Protein AF-A0A7J3BBN6-F1 (afdb_monomer_lite)

Radius of gyration: 15.62 Å; chains: 1; bounding box: 39×28×51 Å

Foldseek 3Di:
DPLLAFQFADDPVCVVVCVVCPLLVRLCRRPVVDSVLSVVLVLVLVVQAVCVVVVNFAFLVCLVVVCVVVVHDPVSNVVSVSSCCNLQQWDDDPRTIHGGCPNVVVVVVVVVVVVVVVVD

Structure (mmCIF, N/CA/C/O backbone):
data_AF-A0A7J3BBN6-F1
#
_entry.id   AF-A0A7J3BBN6-F1
#
loop_
_atom_site.group_PDB
_atom_site.id
_atom_site.type_symbol
_atom_site.label_atom_id
_atom_site.label_alt_id
_atom_site.label_comp_id
_atom_site.label_asym_id
_atom_site.label_entity_id
_atom_site.label_seq_id
_atom_site.pdbx_PDB_ins_code
_atom_site.Cartn_x
_atom_site.Cartn_y
_atom_site.Cartn_z
_atom_site.occupancy
_atom_site.B_iso_or_equiv
_atom_site.auth_seq_id
_atom_site.auth_comp_id
_atom_site.auth_asym_id
_atom_site.auth_atom_id
_atom_site.pdbx_PDB_model_num
ATOM 1 N N . MET A 1 1 ? -14.552 8.570 -9.371 1.00 45.03 1 MET A N 1
ATOM 2 C CA . MET A 1 1 ? -13.514 7.971 -8.502 1.00 45.03 1 MET A CA 1
ATOM 3 C C . MET A 1 1 ? -12.349 8.938 -8.418 1.00 45.03 1 MET A C 1
ATOM 5 O O . MET A 1 1 ? -11.822 9.311 -9.459 1.00 45.03 1 MET A O 1
ATOM 9 N N . THR A 1 2 ? -11.976 9.399 -7.225 1.00 49.16 2 THR A N 1
ATOM 10 C CA . THR A 1 2 ? -10.765 10.213 -7.047 1.00 49.16 2 THR A CA 1
ATOM 11 C C . THR A 1 2 ? -9.573 9.402 -7.556 1.00 49.16 2 THR A C 1
ATOM 13 O O . THR A 1 2 ? -9.382 8.273 -7.108 1.00 49.16 2 THR A O 1
ATOM 16 N N . LYS A 1 3 ? -8.813 9.926 -8.527 1.00 51.50 3 LYS A N 1
ATOM 17 C CA . LYS A 1 3 ? -7.609 9.264 -9.052 1.00 51.50 3 LYS A CA 1
ATOM 18 C C . LYS A 1 3 ? -6.549 9.214 -7.952 1.00 51.50 3 LYS A C 1
ATOM 20 O O . LYS A 1 3 ? -5.759 10.143 -7.787 1.00 51.50 3 LYS A O 1
ATOM 25 N N . THR A 1 4 ? -6.559 8.148 -7.167 1.00 75.12 4 THR A N 1
ATOM 26 C CA . THR A 1 4 ? -5.541 7.893 -6.151 1.00 75.12 4 THR A CA 1
ATOM 27 C C . THR A 1 4 ? -4.327 7.308 -6.856 1.00 75.12 4 THR A C 1
ATOM 29 O O . THR A 1 4 ? -4.325 6.137 -7.203 1.00 75.12 4 THR A O 1
ATOM 32 N N . HIS A 1 5 ? -3.322 8.136 -7.120 1.00 84.38 5 HIS A N 1
ATOM 33 C CA . HIS A 1 5 ? -2.024 7.695 -7.623 1.00 84.38 5 HIS A CA 1
ATOM 34 C C . HIS A 1 5 ? -1.001 7.772 -6.490 1.00 84.38 5 HIS A C 1
ATOM 36 O O . HIS A 1 5 ? -1.157 8.556 -5.549 1.00 84.38 5 HIS A O 1
ATOM 42 N N . THR A 1 6 ? 0.042 6.953 -6.563 1.00 92.44 6 THR A N 1
ATOM 43 C CA . THR A 1 6 ? 1.146 6.975 -5.602 1.00 92.44 6 THR A CA 1
ATOM 44 C C . THR A 1 6 ? 2.472 7.009 -6.338 1.00 92.44 6 THR A C 1
ATOM 46 O O . THR A 1 6 ? 2.695 6.248 -7.271 1.00 92.44 6 THR A O 1
ATOM 49 N N . LEU A 1 7 ? 3.350 7.917 -5.912 1.00 94.00 7 LEU A N 1
ATOM 50 C CA . LEU A 1 7 ? 4.717 7.979 -6.409 1.00 94.00 7 LEU A CA 1
ATOM 51 C C . LEU A 1 7 ? 5.539 6.858 -5.776 1.00 94.00 7 LEU A C 1
ATOM 53 O O . LEU A 1 7 ? 5.538 6.705 -4.553 1.00 94.00 7 LEU A O 1
ATOM 57 N N . ILE A 1 8 ? 6.275 6.135 -6.612 1.00 94.81 8 ILE A N 1
ATOM 58 C CA . ILE A 1 8 ? 7.279 5.159 -6.203 1.00 94.81 8 ILE A CA 1
ATOM 59 C C . ILE A 1 8 ? 8.649 5.625 -6.691 1.00 94.81 8 ILE A C 1
ATOM 61 O O . ILE A 1 8 ? 8.807 6.024 -7.844 1.00 94.81 8 ILE A O 1
ATOM 65 N N . LEU A 1 9 ? 9.651 5.594 -5.813 1.00 95.38 9 LEU A N 1
ATOM 66 C CA . LEU A 1 9 ? 11.030 5.799 -6.240 1.00 95.38 9 LEU A CA 1
ATOM 67 C C . LEU A 1 9 ? 11.573 4.519 -6.878 1.00 95.38 9 LEU A C 1
ATOM 69 O O . LEU A 1 9 ? 11.620 3.476 -6.233 1.00 95.38 9 LEU A O 1
ATOM 73 N N . VAL A 1 10 ? 12.064 4.614 -8.110 1.00 93.94 10 VAL A N 1
ATOM 74 C CA . VAL A 1 10 ? 12.789 3.522 -8.771 1.00 93.94 10 VAL A CA 1
ATOM 75 C C . VAL A 1 10 ? 14.287 3.714 -8.525 1.00 93.94 10 VAL A C 1
ATOM 77 O O . VAL A 1 10 ? 14.849 4.761 -8.841 1.00 93.94 10 VAL A O 1
ATOM 80 N N . ARG A 1 11 ? 14.943 2.722 -7.909 1.00 93.31 11 ARG A N 1
ATOM 81 C CA . ARG A 1 11 ? 16.378 2.758 -7.557 1.00 93.31 11 ARG A CA 1
ATOM 82 C C . ARG A 1 11 ? 17.116 1.558 -8.173 1.00 93.31 11 ARG A C 1
ATOM 84 O O . ARG A 1 11 ? 17.426 0.611 -7.450 1.00 93.31 11 ARG A O 1
ATOM 91 N N . PRO A 1 12 ? 17.426 1.585 -9.483 1.00 88.00 12 PRO A N 1
ATOM 92 C CA . PRO A 1 12 ? 17.856 0.399 -10.236 1.00 88.00 12 PRO A CA 1
ATOM 93 C C . PRO A 1 12 ? 19.184 -0.206 -9.753 1.00 88.00 12 PRO A C 1
ATOM 95 O O . PRO A 1 12 ? 19.386 -1.406 -9.856 1.00 88.00 12 PRO A O 1
ATOM 98 N N . ARG A 1 13 ? 20.076 0.591 -9.148 1.00 92.19 13 ARG A N 1
ATOM 99 C CA . ARG A 1 13 ? 21.368 0.117 -8.609 1.00 92.19 13 ARG A CA 1
ATOM 100 C C . ARG A 1 13 ? 21.309 -0.346 -7.145 1.00 92.19 13 ARG A C 1
ATOM 102 O O . ARG A 1 13 ? 22.345 -0.481 -6.504 1.00 92.19 13 ARG A O 1
ATOM 109 N N . ARG A 1 14 ? 20.112 -0.527 -6.574 1.00 92.06 14 ARG A N 1
ATOM 110 C CA . ARG A 1 14 ? 19.915 -0.962 -5.174 1.00 92.06 14 ARG A CA 1
ATOM 111 C C . ARG A 1 14 ? 19.081 -2.241 -5.064 1.00 92.06 14 ARG A C 1
ATOM 113 O O . ARG A 1 14 ? 18.372 -2.425 -4.078 1.00 92.06 14 ARG A O 1
ATOM 120 N N . THR A 1 15 ? 19.161 -3.117 -6.061 1.00 91.56 15 THR A N 1
ATOM 121 C CA . THR A 1 15 ? 18.442 -4.401 -6.081 1.00 91.56 15 THR A CA 1
ATOM 122 C C . THR A 1 15 ? 18.859 -5.323 -4.939 1.00 91.56 15 THR A C 1
ATOM 124 O O . THR A 1 15 ? 17.993 -5.929 -4.322 1.00 91.56 15 THR A O 1
ATOM 127 N N . GLU A 1 16 ? 20.145 -5.375 -4.587 1.00 94.94 16 GLU A N 1
ATOM 128 C CA . GLU A 1 16 ? 20.620 -6.197 -3.461 1.00 94.94 16 GLU A CA 1
ATOM 129 C C . GLU A 1 16 ? 20.055 -5.725 -2.115 1.00 94.94 16 GLU A C 1
ATOM 131 O O . GLU A 1 16 ? 19.599 -6.530 -1.309 1.00 94.94 16 GLU A O 1
ATOM 136 N N . TRP A 1 17 ? 19.959 -4.408 -1.911 1.00 95.19 17 TRP A N 1
ATOM 137 C CA . TRP A 1 17 ? 19.280 -3.833 -0.745 1.00 95.19 17 TRP A CA 1
ATOM 138 C C . TRP A 1 17 ? 17.778 -4.157 -0.733 1.00 95.19 17 TRP A C 1
ATOM 140 O O . TRP A 1 17 ? 17.234 -4.503 0.311 1.00 95.19 17 TRP A O 1
ATOM 150 N N . LEU A 1 18 ? 17.109 -4.077 -1.889 1.00 94.12 18 LEU A N 1
ATOM 151 C CA . LEU A 1 18 ? 15.691 -4.423 -2.005 1.00 94.12 18 LEU A CA 1
ATOM 152 C C . LEU A 1 18 ? 15.437 -5.897 -1.651 1.00 94.12 18 LEU A C 1
ATOM 154 O O . LEU A 1 18 ? 14.473 -6.189 -0.950 1.00 94.12 18 LEU A O 1
ATOM 158 N N . LYS A 1 19 ? 16.307 -6.810 -2.100 1.00 94.81 19 LYS A N 1
ATOM 159 C CA . LYS A 1 19 ? 16.229 -8.241 -1.766 1.00 94.81 19 LYS A CA 1
ATOM 160 C C . LYS A 1 19 ? 16.467 -8.492 -0.276 1.00 94.81 19 LYS A C 1
ATOM 162 O O . LYS A 1 19 ? 15.721 -9.260 0.319 1.00 94.81 19 LYS A O 1
ATOM 167 N N . ALA A 1 20 ? 17.471 -7.841 0.313 1.00 96.62 20 ALA A N 1
ATOM 168 C CA . ALA A 1 20 ? 17.836 -8.032 1.716 1.00 96.62 20 ALA A CA 1
ATOM 169 C C . ALA A 1 20 ? 16.750 -7.538 2.690 1.00 96.62 20 ALA A C 1
ATOM 171 O O . ALA A 1 20 ? 16.428 -8.221 3.656 1.00 96.62 20 ALA A O 1
ATOM 172 N N . GLU A 1 21 ? 16.162 -6.370 2.427 1.00 95.94 21 GLU A N 1
ATOM 173 C CA . GLU A 1 21 ? 15.174 -5.738 3.318 1.00 95.94 21 GLU A CA 1
ATOM 174 C C . GLU A 1 21 ? 13.719 -6.131 2.997 1.00 95.94 21 GLU A C 1
ATOM 176 O O . GLU A 1 21 ? 12.803 -5.901 3.790 1.00 95.94 21 GLU A O 1
ATOM 181 N N . GLY A 1 22 ? 13.466 -6.674 1.804 1.00 95.88 22 GLY A N 1
ATOM 182 C CA . GLY A 1 22 ? 12.147 -7.131 1.377 1.00 95.88 22 GLY A CA 1
ATOM 183 C C . GLY A 1 22 ? 11.066 -6.046 1.456 1.00 95.88 22 GLY A C 1
ATOM 184 O O . GLY A 1 22 ? 11.171 -4.975 0.849 1.00 95.88 22 GLY A O 1
ATOM 185 N N . ILE A 1 23 ? 9.988 -6.333 2.196 1.00 96.12 23 ILE A N 1
ATOM 186 C CA . ILE A 1 23 ? 8.820 -5.443 2.301 1.00 96.12 23 ILE A CA 1
ATOM 187 C C . ILE A 1 23 ? 9.176 -4.072 2.887 1.00 96.12 23 ILE A C 1
ATOM 189 O O . ILE A 1 23 ? 8.584 -3.070 2.485 1.00 96.12 23 ILE A O 1
ATOM 193 N N . ASP A 1 24 ? 10.163 -3.999 3.783 1.00 96.94 24 ASP A N 1
ATOM 194 C CA . ASP A 1 24 ? 10.608 -2.733 4.364 1.00 96.94 24 ASP A CA 1
ATOM 195 C C . ASP A 1 24 ? 11.203 -1.814 3.299 1.00 96.94 24 ASP A C 1
ATOM 197 O O . ASP A 1 24 ? 10.860 -0.630 3.244 1.00 96.94 24 ASP A O 1
ATOM 201 N N . ALA A 1 25 ? 12.036 -2.351 2.403 1.00 96.62 25 ALA A N 1
ATOM 202 C CA . ALA A 1 25 ? 12.581 -1.580 1.292 1.00 96.62 25 ALA A CA 1
ATOM 203 C C . ALA A 1 25 ? 11.485 -1.115 0.331 1.00 96.62 25 ALA A C 1
ATOM 205 O O . ALA A 1 25 ? 11.476 0.059 -0.044 1.00 96.62 25 ALA A O 1
ATOM 206 N N . LEU A 1 26 ? 10.533 -1.983 -0.028 1.00 96.62 26 LEU A N 1
ATOM 207 C CA . LEU A 1 26 ? 9.414 -1.599 -0.894 1.00 96.62 26 LEU A CA 1
ATOM 208 C C . LEU A 1 26 ? 8.611 -0.433 -0.295 1.00 96.62 26 LEU A C 1
ATOM 210 O O . LEU A 1 26 ? 8.358 0.568 -0.971 1.00 96.62 26 LEU A O 1
ATOM 214 N N . LEU A 1 27 ? 8.251 -0.523 0.986 1.00 97.88 27 LEU A N 1
ATOM 215 C CA . LEU A 1 27 ? 7.525 0.547 1.666 1.00 97.88 27 LEU A CA 1
ATOM 216 C C . LEU A 1 27 ? 8.359 1.830 1.745 1.00 97.88 27 LEU A C 1
ATOM 218 O O . LEU A 1 27 ? 7.821 2.911 1.519 1.00 97.88 27 LEU A O 1
ATOM 222 N N . GLN A 1 28 ? 9.675 1.742 1.942 1.00 96.88 28 GLN A N 1
ATOM 223 C CA . GLN A 1 28 ? 10.553 2.915 1.905 1.00 96.88 28 GLN A CA 1
ATOM 224 C C . GLN A 1 28 ? 10.613 3.589 0.523 1.00 96.88 28 GLN A C 1
ATOM 226 O O . GLN A 1 28 ? 10.799 4.805 0.455 1.00 96.88 28 GLN A O 1
ATOM 231 N N . LEU A 1 29 ? 10.431 2.853 -0.580 1.00 96.81 29 LEU A N 1
ATOM 232 C CA . LEU A 1 29 ? 10.353 3.442 -1.926 1.00 96.81 29 LEU A CA 1
ATOM 233 C C . LEU A 1 29 ? 9.046 4.220 -2.151 1.00 96.81 29 LEU A C 1
ATOM 235 O O . LEU A 1 29 ? 9.051 5.229 -2.857 1.00 96.81 29 LEU A O 1
ATOM 239 N N . ILE A 1 30 ? 7.947 3.789 -1.527 1.00 97.12 30 ILE A N 1
ATOM 240 C CA . ILE A 1 30 ? 6.626 4.439 -1.603 1.00 97.12 30 ILE A CA 1
ATOM 241 C C . ILE A 1 30 ? 6.525 5.615 -0.615 1.00 97.12 30 ILE A C 1
ATOM 243 O O . ILE A 1 30 ? 6.052 6.710 -0.936 1.00 97.12 30 ILE A O 1
ATOM 247 N N . PHE A 1 31 ? 7.017 5.419 0.605 1.00 97.19 31 PHE A N 1
ATOM 248 C CA . PHE A 1 31 ? 6.988 6.379 1.708 1.00 97.19 31 PHE A CA 1
ATOM 249 C C . PHE A 1 31 ? 8.307 7.150 1.842 1.00 97.19 31 PHE A C 1
ATOM 251 O O . PHE A 1 31 ? 8.688 7.570 2.930 1.00 97.19 31 PHE A O 1
ATOM 258 N N . TYR A 1 32 ? 8.982 7.418 0.724 1.00 96.06 32 TYR A N 1
ATOM 259 C CA . TYR A 1 32 ? 10.344 7.969 0.683 1.00 96.06 32 TYR A CA 1
ATOM 260 C C . TYR A 1 32 ? 10.566 9.298 1.428 1.00 96.06 32 TYR A C 1
ATOM 262 O O . TYR A 1 32 ? 11.701 9.631 1.757 1.00 96.06 32 TYR A O 1
ATOM 270 N N . LYS A 1 33 ? 9.499 10.064 1.691 1.00 94.62 33 LYS A N 1
ATOM 271 C CA . LYS A 1 33 ? 9.546 11.337 2.434 1.00 94.62 33 LYS A CA 1
ATOM 272 C C . LYS A 1 33 ? 9.410 11.183 3.953 1.00 94.62 33 LYS A C 1
ATOM 274 O O . LYS A 1 33 ? 9.611 12.160 4.662 1.00 94.62 33 LYS A O 1
ATOM 279 N N . SER A 1 34 ? 9.015 10.016 4.464 1.00 95.06 34 SER A N 1
ATOM 280 C CA . SER A 1 34 ? 8.776 9.819 5.899 1.00 95.06 34 SER A CA 1
ATOM 281 C C . SER A 1 34 ? 8.955 8.359 6.308 1.00 95.06 34 SER A C 1
ATOM 283 O O . SER A 1 34 ? 8.176 7.484 5.922 1.00 95.06 34 SER A O 1
ATOM 285 N N . ARG A 1 35 ? 9.960 8.110 7.156 1.00 92.81 35 ARG A N 1
ATOM 286 C CA . ARG A 1 35 ? 10.188 6.791 7.764 1.00 92.81 35 ARG A CA 1
ATOM 287 C C . ARG A 1 35 ? 9.056 6.389 8.706 1.00 92.81 35 ARG A C 1
ATOM 289 O O . ARG A 1 35 ? 8.695 5.217 8.738 1.00 92.81 35 ARG A O 1
ATOM 296 N N . ASP A 1 36 ? 8.461 7.347 9.411 1.00 94.38 36 ASP A N 1
ATOM 297 C CA . ASP A 1 36 ? 7.353 7.071 10.328 1.00 94.38 36 ASP A CA 1
ATOM 298 C C . ASP A 1 36 ? 6.116 6.587 9.573 1.00 94.38 36 ASP A C 1
ATOM 300 O O . ASP A 1 36 ? 5.520 5.580 9.951 1.00 94.38 36 ASP A O 1
ATOM 304 N N . LEU A 1 37 ? 5.783 7.211 8.437 1.00 96.88 37 LEU A N 1
ATOM 305 C CA . LEU A 1 37 ? 4.697 6.712 7.591 1.00 96.88 37 LEU A CA 1
ATOM 306 C C . LEU A 1 37 ? 5.017 5.338 6.989 1.00 96.88 37 LEU A C 1
ATOM 308 O O . LEU A 1 37 ? 4.116 4.517 6.859 1.00 96.88 37 LEU A O 1
ATOM 312 N N . SER A 1 38 ? 6.284 5.050 6.673 1.00 97.69 38 SER A N 1
ATOM 313 C CA . SER A 1 38 ? 6.695 3.708 6.236 1.00 97.69 38 SER A CA 1
ATOM 314 C C . SER A 1 38 ? 6.470 2.653 7.325 1.00 97.69 38 SER A C 1
ATOM 316 O O . SER A 1 38 ? 6.049 1.539 7.017 1.00 97.69 38 SER A O 1
ATOM 318 N N . ARG A 1 39 ? 6.720 2.994 8.596 1.00 96.94 39 ARG A N 1
ATOM 319 C CA . ARG A 1 39 ? 6.442 2.113 9.741 1.00 96.94 39 ARG A CA 1
ATOM 320 C C . ARG A 1 39 ? 4.944 1.879 9.910 1.00 96.94 39 ARG A C 1
ATOM 322 O O . ARG A 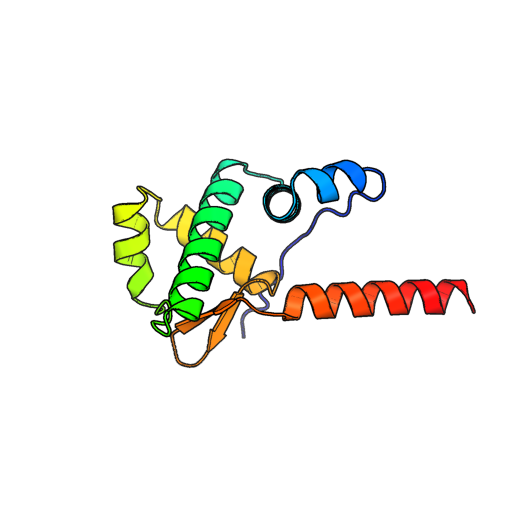1 39 ? 4.525 0.730 9.989 1.00 96.94 39 ARG A O 1
ATOM 329 N N . VAL A 1 40 ? 4.142 2.944 9.867 1.00 98.12 40 VAL A N 1
ATOM 330 C CA . VAL A 1 40 ? 2.672 2.848 9.915 1.00 98.12 40 VAL A CA 1
ATOM 331 C C . VAL A 1 40 ? 2.134 1.988 8.768 1.00 98.12 40 VAL A C 1
ATOM 333 O O . VAL A 1 40 ? 1.255 1.154 8.979 1.00 98.12 40 VAL A O 1
ATOM 336 N N . ALA A 1 41 ? 2.694 2.134 7.564 1.00 98.38 41 ALA A N 1
ATOM 337 C CA . ALA A 1 41 ? 2.320 1.337 6.400 1.00 98.38 4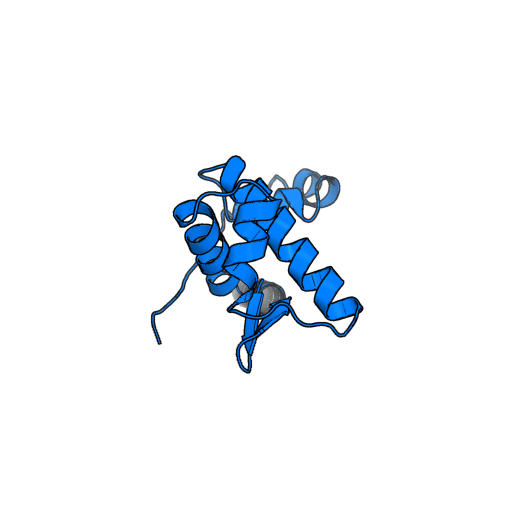1 ALA A CA 1
ATOM 338 C C . ALA A 1 41 ? 2.592 -0.152 6.598 1.00 98.38 41 ALA A C 1
ATOM 340 O O . ALA A 1 41 ? 1.748 -0.974 6.242 1.00 98.38 41 ALA A O 1
ATOM 341 N N . LYS A 1 42 ? 3.741 -0.490 7.194 1.00 98.50 42 LYS A N 1
ATOM 342 C CA . LYS A 1 42 ? 4.089 -1.871 7.526 1.00 98.50 42 LYS A CA 1
ATOM 343 C C . LYS A 1 42 ? 3.093 -2.453 8.518 1.00 98.50 42 LYS A C 1
ATOM 345 O O . LYS A 1 42 ? 2.546 -3.517 8.258 1.00 98.50 42 LYS A O 1
ATOM 350 N N . THR A 1 43 ? 2.815 -1.746 9.609 1.00 98.25 43 THR A N 1
ATOM 351 C CA . THR A 1 43 ? 1.853 -2.210 10.614 1.00 98.25 43 THR A CA 1
ATOM 352 C C . THR A 1 43 ? 0.480 -2.458 9.989 1.00 98.25 43 THR A C 1
ATOM 354 O O . THR A 1 43 ? -0.084 -3.535 10.152 1.00 98.25 43 THR A O 1
ATOM 357 N N . LEU A 1 44 ? -0.025 -1.509 9.195 1.00 98.50 44 LEU A N 1
ATOM 358 C CA . LEU A 1 44 ? -1.346 -1.622 8.576 1.00 98.50 44 LEU A CA 1
ATOM 359 C C . LEU A 1 44 ? -1.430 -2.760 7.549 1.00 98.50 44 LEU A C 1
ATOM 361 O O . LEU A 1 44 ? -2.399 -3.514 7.554 1.00 98.50 44 LEU A O 1
ATOM 365 N N . ILE A 1 45 ? -0.441 -2.909 6.661 1.00 97.94 45 ILE A N 1
ATOM 366 C CA . ILE A 1 45 ? -0.498 -3.959 5.632 1.00 97.94 45 ILE A CA 1
ATOM 367 C C . ILE A 1 45 ? -0.366 -5.362 6.241 1.00 97.94 45 ILE A C 1
ATOM 369 O O . ILE A 1 45 ? -0.992 -6.296 5.744 1.00 97.94 45 ILE A O 1
ATOM 373 N N . PHE A 1 46 ? 0.407 -5.511 7.325 1.00 98.31 46 PHE A N 1
ATOM 374 C CA . PHE A 1 46 ? 0.511 -6.773 8.058 1.00 98.31 46 PHE A CA 1
ATOM 375 C C . PHE A 1 46 ? -0.793 -7.104 8.783 1.00 98.31 46 PHE A C 1
ATOM 377 O O . PHE A 1 46 ? -1.261 -8.229 8.646 1.00 98.31 46 PHE A O 1
ATOM 384 N N . GLU A 1 47 ? -1.415 -6.132 9.454 1.00 98.31 47 GLU A N 1
ATOM 385 C CA . GLU A 1 47 ? -2.725 -6.311 10.095 1.00 98.31 47 GLU A CA 1
ATOM 386 C C . GLU A 1 47 ? -3.770 -6.804 9.085 1.00 98.31 47 GLU A C 1
ATOM 388 O O . GLU A 1 47 ? -4.398 -7.840 9.289 1.00 98.31 47 GLU A O 1
ATOM 393 N N . VAL A 1 48 ? -3.898 -6.121 7.940 1.00 98.38 48 VAL A N 1
ATOM 394 C CA . VAL A 1 48 ? -4.840 -6.513 6.877 1.00 98.38 48 VAL A CA 1
ATOM 395 C C . VAL A 1 48 ? -4.539 -7.923 6.358 1.00 98.38 48 VAL A C 1
ATOM 397 O O . VAL A 1 48 ? -5.463 -8.710 6.148 1.00 98.38 48 VAL A O 1
ATOM 400 N N . ARG A 1 49 ? -3.258 -8.266 6.161 1.00 97.88 49 ARG A N 1
ATOM 401 C CA . ARG A 1 49 ? -2.840 -9.587 5.666 1.00 97.88 49 ARG A CA 1
ATOM 402 C C . ARG A 1 49 ? -3.169 -10.706 6.654 1.00 97.88 49 ARG A C 1
ATOM 404 O O . ARG A 1 49 ? -3.667 -11.747 6.230 1.00 97.88 49 ARG A O 1
ATOM 411 N N . GLU A 1 50 ? -2.876 -10.519 7.938 1.00 98.00 50 GLU A N 1
ATOM 412 C CA . GLU A 1 50 ? -3.136 -11.536 8.964 1.00 98.00 50 GLU A CA 1
ATOM 413 C C . GLU A 1 50 ? -4.636 -11.750 9.168 1.00 98.00 50 GLU A C 1
ATOM 415 O O . GLU A 1 50 ? -5.094 -12.892 9.147 1.00 98.00 50 GLU A O 1
ATOM 420 N N . ARG A 1 51 ? -5.415 -10.668 9.217 1.00 97.44 51 ARG A N 1
ATOM 421 C CA . ARG A 1 51 ? -6.881 -10.707 9.239 1.00 97.44 51 ARG A CA 1
ATOM 422 C C . ARG A 1 51 ? -7.471 -11.450 8.044 1.00 97.44 51 ARG A C 1
ATOM 424 O O . ARG A 1 51 ? -8.305 -12.343 8.192 1.00 97.44 51 ARG A O 1
ATOM 431 N N . GLN A 1 52 ? -6.964 -11.164 6.845 1.00 95.75 52 GLN A N 1
ATOM 432 C CA . GLN A 1 52 ? -7.351 -11.890 5.636 1.00 95.75 52 GLN A CA 1
ATOM 433 C C . GLN A 1 52 ? -7.009 -13.390 5.723 1.00 95.75 52 GLN A C 1
ATOM 435 O O . GLN A 1 52 ? -7.822 -14.215 5.312 1.00 95.75 52 GLN A O 1
ATOM 440 N N . ARG A 1 53 ? -5.849 -13.761 6.284 1.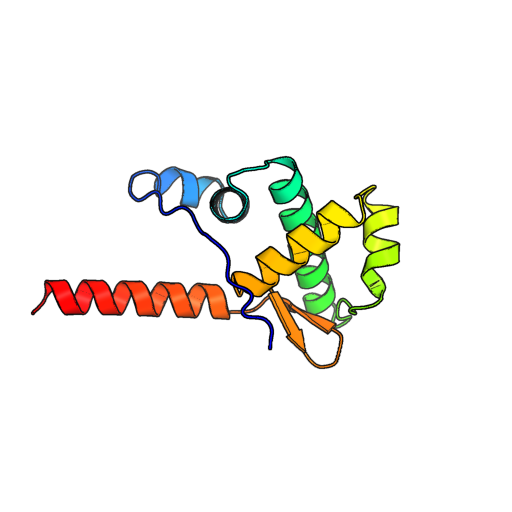00 96.31 53 ARG A N 1
ATOM 441 C CA . ARG A 1 53 ? -5.448 -15.167 6.506 1.00 96.31 53 ARG A CA 1
ATOM 442 C C . ARG A 1 53 ? -6.346 -15.881 7.522 1.00 96.31 53 ARG A C 1
ATOM 444 O O . ARG A 1 53 ? -6.584 -17.078 7.392 1.00 96.31 53 ARG A O 1
ATOM 451 N N . GLN A 1 54 ? -6.851 -15.149 8.509 1.00 97.06 54 GLN A N 1
ATOM 452 C CA . GLN A 1 54 ? -7.761 -15.642 9.545 1.00 97.06 54 GLN A CA 1
ATOM 453 C C . GLN A 1 54 ? -9.234 -15.660 9.110 1.00 97.06 54 GLN A C 1
ATOM 455 O O . GLN A 1 54 ? -10.082 -16.082 9.886 1.00 97.06 54 GLN A O 1
ATOM 460 N N . HIS A 1 55 ? -9.546 -15.266 7.869 1.00 95.12 55 HIS A N 1
ATOM 461 C CA . HIS A 1 55 ? -10.920 -15.113 7.370 1.00 95.12 55 HIS A CA 1
ATOM 462 C C . HIS A 1 55 ? -11.752 -14.086 8.162 1.00 95.12 55 HIS A C 1
ATOM 464 O O . HIS A 1 55 ? -12.980 -14.142 8.157 1.00 95.12 55 HIS A O 1
ATOM 470 N N . GLU A 1 56 ? -11.091 -13.104 8.777 1.00 96.12 56 GLU A N 1
ATOM 471 C CA . GLU A 1 56 ? -11.709 -11.994 9.502 1.00 96.12 56 GLU A CA 1
ATOM 472 C C . GLU A 1 56 ? -11.277 -10.668 8.856 1.00 96.12 56 GLU A C 1
ATOM 474 O O . GLU A 1 56 ? -10.317 -10.052 9.303 1.00 96.12 56 GLU A O 1
ATOM 479 N N . PRO A 1 57 ? -11.909 -10.219 7.756 1.00 95.50 57 PRO A N 1
ATOM 480 C CA . PRO A 1 57 ? -11.421 -9.083 6.976 1.00 95.50 57 PRO A CA 1
ATOM 481 C C . PRO A 1 57 ? -11.301 -7.789 7.788 1.00 95.50 57 PRO A C 1
ATOM 483 O O . PRO A 1 57 ? -12.192 -7.447 8.561 1.00 95.50 57 PRO A O 1
ATOM 486 N N . TYR A 1 58 ? -10.250 -7.005 7.530 1.00 98.19 58 TYR A N 1
ATOM 487 C CA . TYR A 1 58 ? -10.108 -5.664 8.102 1.00 98.19 58 TYR A CA 1
ATOM 488 C C . TYR A 1 58 ? -11.169 -4.720 7.514 1.00 98.19 58 TYR A C 1
ATOM 490 O O . TYR A 1 58 ? -11.124 -4.362 6.328 1.00 98.19 58 TYR A O 1
ATOM 498 N N . LEU A 1 59 ? -12.142 -4.304 8.322 1.00 98.12 59 LEU A N 1
ATOM 499 C CA . LEU A 1 59 ? -13.264 -3.484 7.880 1.00 98.12 59 LEU A CA 1
ATOM 500 C C . LEU A 1 59 ? -12.883 -2.006 7.844 1.00 98.12 59 LEU A C 1
ATOM 502 O O . LEU A 1 59 ? -12.119 -1.498 8.660 1.00 98.12 59 LEU A O 1
ATOM 506 N N . ALA A 1 60 ? -13.508 -1.246 6.945 1.00 96.75 60 ALA A N 1
ATOM 507 C CA . ALA A 1 60 ? -13.266 0.190 6.840 1.00 96.75 60 ALA A CA 1
ATOM 508 C C . ALA A 1 60 ? -13.678 0.984 8.086 1.00 96.75 60 ALA A C 1
ATOM 510 O O . ALA A 1 60 ? -13.354 2.160 8.141 1.00 96.75 60 ALA A O 1
ATOM 511 N N . LYS A 1 61 ? -14.397 0.392 9.048 1.00 97.00 61 LYS A N 1
ATOM 512 C CA . LYS A 1 61 ? -14.730 1.001 10.347 1.00 97.00 61 LYS A CA 1
ATOM 513 C C . LYS A 1 61 ? -13.669 0.739 11.427 1.00 97.00 61 LYS A C 1
ATOM 515 O O . LYS A 1 61 ? -13.640 1.472 12.411 1.00 97.00 61 LYS A O 1
ATOM 520 N N . ASP A 1 62 ? -12.778 -0.228 11.206 1.00 97.75 62 ASP A N 1
ATOM 521 C CA . ASP A 1 62 ? -11.773 -0.679 12.180 1.00 97.75 62 ASP A CA 1
ATOM 522 C C . ASP A 1 62 ? -10.599 0.302 12.305 1.00 97.75 62 ASP A C 1
ATOM 524 O O . ASP A 1 62 ? -9.721 0.136 13.151 1.00 97.75 62 ASP A O 1
ATOM 528 N N . TRP A 1 63 ? -10.590 1.368 11.494 1.00 97.81 63 TRP A N 1
ATOM 529 C CA . TRP A 1 63 ? -9.565 2.406 11.565 1.00 97.81 63 TRP A CA 1
ATOM 530 C C . TRP A 1 63 ? -9.451 3.024 12.956 1.00 97.81 63 TRP A C 1
ATOM 532 O O . TRP A 1 63 ? -8.342 3.355 13.355 1.00 97.81 63 TRP A O 1
ATOM 542 N N . LYS A 1 64 ? -10.568 3.178 13.683 1.00 98.00 64 LYS A N 1
ATOM 543 C CA . LYS A 1 64 ? -10.589 3.797 15.017 1.00 98.00 64 LYS A CA 1
ATOM 544 C C . LYS A 1 64 ? -9.778 2.978 16.017 1.00 98.00 64 LYS A C 1
ATOM 546 O O . LYS A 1 64 ? -8.807 3.485 16.565 1.00 98.00 64 LYS A O 1
ATOM 551 N N . SER A 1 65 ? -10.120 1.699 16.161 1.00 97.75 65 SER A N 1
ATOM 552 C CA . SER A 1 65 ? -9.405 0.771 17.041 1.00 97.75 65 SER A CA 1
ATOM 553 C C . SER A 1 65 ? -7.937 0.657 16.641 1.00 97.75 65 SER A C 1
ATOM 555 O O . SER A 1 65 ? -7.054 0.795 17.480 1.00 97.75 65 SER A O 1
ATOM 557 N N . PHE A 1 66 ? -7.658 0.554 15.336 1.00 98.00 66 PHE A N 1
ATOM 558 C CA . PHE A 1 66 ? -6.286 0.479 14.842 1.00 98.00 66 PHE A CA 1
ATOM 559 C C . PHE A 1 66 ? -5.434 1.692 15.249 1.00 98.00 66 PHE A C 1
ATOM 561 O O . PHE A 1 66 ? -4.286 1.517 15.663 1.00 98.00 66 PHE A O 1
ATOM 568 N N . ILE A 1 67 ? -5.954 2.922 15.122 1.00 97.75 67 ILE A N 1
ATOM 569 C CA . ILE A 1 67 ? -5.178 4.118 15.481 1.00 97.75 67 ILE A CA 1
ATOM 570 C C . ILE A 1 67 ? -4.979 4.261 16.991 1.00 97.75 67 ILE A C 1
ATOM 572 O O . ILE A 1 67 ? -3.921 4.735 17.407 1.00 97.75 67 ILE A O 1
ATOM 576 N N . GLU A 1 68 ? -5.954 3.833 17.794 1.00 97.56 68 GLU A N 1
ATOM 577 C CA . GLU A 1 68 ? -5.879 3.846 19.257 1.00 97.56 68 GLU A CA 1
ATOM 578 C C . GLU A 1 68 ? -4.834 2.841 19.755 1.00 97.56 68 GLU A C 1
ATOM 580 O O . GLU A 1 68 ? -3.897 3.223 20.460 1.00 97.56 68 GLU A O 1
ATOM 585 N N . GLU A 1 69 ? -4.923 1.585 19.311 1.00 97.38 69 GLU A N 1
ATOM 586 C CA . GLU A 1 69 ? -4.016 0.493 19.693 1.00 97.38 69 GLU A CA 1
ATOM 587 C C . GLU A 1 69 ? -2.559 0.787 19.318 1.00 97.38 69 GLU A C 1
ATOM 589 O O . GLU A 1 69 ? -1.635 0.529 20.091 1.00 97.38 69 GLU A O 1
ATOM 594 N N . ASN A 1 70 ? -2.343 1.378 18.141 1.00 96.94 70 ASN A N 1
ATOM 595 C CA . ASN A 1 70 ? -1.004 1.630 17.611 1.00 96.94 70 ASN A CA 1
ATOM 596 C C . ASN A 1 70 ? -0.481 3.045 17.910 1.00 96.94 70 ASN A C 1
ATOM 598 O O . ASN A 1 70 ? 0.633 3.377 17.496 1.00 96.94 70 ASN A O 1
ATOM 602 N N . LYS A 1 71 ? -1.253 3.886 18.617 1.00 96.75 71 LYS A N 1
ATOM 603 C CA . LYS A 1 71 ? -0.915 5.291 18.929 1.00 96.75 71 LYS A CA 1
ATOM 604 C C . LYS A 1 71 ? -0.571 6.113 17.677 1.00 96.75 71 LYS A C 1
ATOM 606 O O . LYS A 1 71 ? 0.397 6.875 17.649 1.00 96.75 71 LYS A O 1
ATOM 611 N N . ILE A 1 72 ? -1.360 5.945 16.618 1.00 96.88 72 ILE A N 1
ATOM 612 C CA . ILE A 1 72 ? -1.161 6.597 15.316 1.00 96.88 72 ILE A CA 1
ATOM 613 C C . ILE A 1 72 ? -2.113 7.788 15.197 1.00 96.88 72 ILE A C 1
ATOM 615 O O . ILE A 1 72 ? -3.282 7.707 15.555 1.00 96.88 72 ILE A O 1
ATOM 619 N N . SER A 1 73 ? -1.648 8.913 14.652 1.00 97.12 73 SER A N 1
ATOM 620 C CA . SER A 1 73 ? -2.546 10.038 14.388 1.00 97.12 73 SER A CA 1
ATOM 621 C C . SER A 1 73 ? -3.530 9.721 13.255 1.00 97.12 73 SER A C 1
ATOM 623 O O . SER A 1 73 ? -3.197 9.047 12.275 1.00 97.12 73 SER A O 1
ATOM 625 N N . HIS A 1 74 ? -4.729 10.299 13.333 1.00 97.25 74 HIS A N 1
ATOM 626 C CA . HIS A 1 74 ? -5.739 10.217 12.276 1.00 97.25 74 HIS A CA 1
ATOM 627 C C . HIS A 1 74 ? -5.160 10.575 10.892 1.00 97.25 74 HIS A C 1
ATOM 629 O O . HIS A 1 74 ? -5.334 9.843 9.917 1.00 97.25 74 HIS A O 1
ATOM 635 N N . SER A 1 75 ? -4.396 11.670 10.805 1.00 96.44 75 SER A N 1
ATOM 636 C CA . SER A 1 75 ? -3.780 12.124 9.555 1.00 96.44 75 SER A CA 1
ATOM 637 C C . SER A 1 75 ? -2.767 11.124 8.989 1.00 96.44 75 SER A C 1
ATOM 639 O O . SER A 1 75 ? -2.778 10.875 7.779 1.00 96.44 75 SER A O 1
ATOM 641 N N . ASN A 1 76 ? -1.930 10.514 9.834 1.00 97.19 76 ASN A N 1
ATOM 642 C CA . ASN A 1 76 ? -0.938 9.529 9.405 1.00 97.19 76 ASN A CA 1
ATOM 643 C C . ASN A 1 76 ? -1.604 8.251 8.898 1.00 97.19 76 ASN A C 1
ATOM 645 O O . ASN A 1 76 ? -1.200 7.737 7.852 1.00 97.19 76 ASN A O 1
ATOM 649 N N . TYR A 1 77 ? -2.650 7.775 9.580 1.00 98.06 77 TYR A N 1
ATOM 650 C CA . TYR A 1 77 ? -3.418 6.612 9.138 1.00 98.06 77 TYR A CA 1
ATOM 651 C C . TYR A 1 77 ? -4.032 6.838 7.756 1.00 98.06 77 TYR A C 1
ATOM 653 O O . TYR A 1 77 ? -3.743 6.093 6.820 1.00 98.06 77 TYR A O 1
ATOM 661 N N . PHE A 1 78 ? -4.825 7.901 7.587 1.00 96.75 78 PHE A N 1
ATOM 662 C CA . PHE A 1 78 ? -5.535 8.134 6.327 1.00 96.75 78 PHE A CA 1
ATOM 663 C C . PHE A 1 78 ? -4.590 8.464 5.168 1.00 96.75 78 PHE A C 1
ATOM 665 O O . PHE A 1 78 ? -4.851 8.060 4.032 1.00 96.75 78 PHE A O 1
ATOM 672 N N . SER A 1 79 ? -3.466 9.134 5.438 1.00 95.44 79 SER A N 1
ATOM 673 C CA . SER A 1 79 ? -2.417 9.361 4.434 1.00 95.44 79 SER A CA 1
ATOM 674 C C . SER A 1 79 ? -1.747 8.055 4.008 1.00 95.44 79 SER A C 1
ATOM 676 O O . SER A 1 79 ? -1.490 7.844 2.820 1.00 95.44 79 SER A O 1
ATOM 678 N N . THR A 1 80 ? -1.495 7.160 4.965 1.00 97.56 80 THR A N 1
ATOM 679 C CA . THR A 1 80 ? -0.899 5.845 4.715 1.00 97.56 80 THR A CA 1
ATOM 680 C C . THR A 1 80 ? -1.836 4.947 3.928 1.00 97.56 80 THR A C 1
ATOM 682 O O . THR A 1 80 ? -1.456 4.447 2.871 1.00 97.56 80 THR A O 1
ATOM 685 N N . LEU A 1 81 ? -3.076 4.803 4.392 1.00 97.69 81 LEU A N 1
ATOM 686 C CA . LEU A 1 81 ? -4.107 4.009 3.735 1.00 97.69 81 LEU A CA 1
ATOM 687 C C . LEU A 1 81 ? -4.312 4.466 2.287 1.00 97.69 81 LEU A C 1
ATOM 689 O O . LEU A 1 81 ? -4.313 3.646 1.371 1.00 97.69 81 LEU A O 1
ATOM 693 N N . ARG A 1 82 ? -4.407 5.782 2.057 1.00 96.25 82 ARG A N 1
ATOM 694 C CA . ARG A 1 82 ? -4.557 6.350 0.710 1.00 96.25 82 ARG A CA 1
ATOM 695 C C . ARG A 1 82 ? -3.387 5.990 -0.204 1.00 96.25 82 ARG A C 1
ATOM 697 O O . ARG A 1 82 ? -3.617 5.686 -1.370 1.00 96.25 82 ARG A O 1
ATOM 704 N N . ARG A 1 83 ? -2.152 6.020 0.305 1.00 96.88 83 ARG A N 1
ATOM 705 C CA . ARG A 1 83 ? -0.956 5.637 -0.460 1.00 96.88 83 ARG A CA 1
ATOM 706 C C . ARG A 1 83 ? -0.891 4.141 -0.741 1.00 96.88 83 ARG A C 1
ATOM 708 O O . ARG A 1 83 ? -0.591 3.759 -1.861 1.00 96.88 83 ARG A O 1
ATOM 715 N N . LEU A 1 84 ? -1.211 3.294 0.235 1.00 97.81 84 LEU A N 1
ATOM 716 C CA . LEU A 1 84 ? -1.256 1.843 0.027 1.00 97.81 84 LEU A CA 1
ATOM 717 C C . LEU A 1 84 ? -2.308 1.457 -1.021 1.00 97.81 84 LEU A C 1
ATOM 719 O O . LEU A 1 84 ? -2.026 0.643 -1.898 1.00 97.81 84 LEU A O 1
ATOM 723 N N . VAL A 1 85 ? -3.488 2.083 -0.969 1.00 97.12 85 VAL A N 1
ATOM 724 C CA . VAL A 1 85 ? -4.545 1.885 -1.970 1.00 97.12 85 VAL A CA 1
ATOM 725 C C . VAL A 1 85 ? -4.141 2.452 -3.329 1.00 97.12 85 VAL A C 1
ATOM 727 O O . VAL A 1 85 ? -4.267 1.776 -4.341 1.00 97.12 85 VAL A O 1
ATOM 730 N N . GLY A 1 86 ? -3.603 3.673 -3.367 1.00 96.19 86 GLY A N 1
ATOM 731 C CA . GLY A 1 86 ? -3.170 4.311 -4.611 1.00 96.19 86 GLY A CA 1
ATOM 732 C C . GLY A 1 86 ? -1.962 3.644 -5.274 1.00 96.19 86 GLY A C 1
ATOM 733 O O . GLY A 1 86 ? -1.761 3.826 -6.469 1.00 96.19 86 GLY A O 1
ATOM 734 N N . ALA A 1 87 ? -1.156 2.893 -4.522 1.00 96.12 87 ALA A N 1
ATOM 735 C CA . ALA A 1 87 ? -0.089 2.050 -5.055 1.00 96.12 87 ALA A CA 1
ATOM 736 C C . ALA A 1 87 ? -0.591 0.669 -5.511 1.00 96.12 87 ALA A C 1
ATOM 738 O O . ALA A 1 87 ? 0.186 -0.085 -6.080 1.00 96.12 87 ALA A O 1
ATOM 739 N N . GLY A 1 88 ? -1.846 0.297 -5.239 1.00 96.88 88 GLY A N 1
ATOM 740 C CA . GLY A 1 88 ? -2.359 -1.044 -5.538 1.00 96.88 88 GLY A CA 1
ATOM 741 C C . GLY A 1 88 ? -1.813 -2.141 -4.616 1.00 96.88 88 GLY A C 1
ATOM 742 O O . GLY A 1 88 ? -1.842 -3.315 -4.981 1.00 96.88 88 GLY A O 1
ATOM 743 N N . LEU A 1 89 ? -1.294 -1.780 -3.434 1.00 97.69 89 LEU A N 1
ATOM 744 C CA . LEU A 1 89 ? -0.908 -2.744 -2.392 1.00 97.69 89 LEU A CA 1
ATOM 745 C C . LEU A 1 89 ? -2.119 -3.200 -1.573 1.00 97.69 89 LEU A C 1
ATOM 747 O O . LEU A 1 89 ? -2.185 -4.350 -1.142 1.00 97.69 89 LEU A O 1
ATOM 751 N N . LEU A 1 90 ? -3.079 -2.296 -1.377 1.00 97.75 90 LEU A N 1
ATOM 752 C CA . LEU A 1 90 ? -4.381 -2.586 -0.789 1.00 97.75 90 LEU A CA 1
ATOM 753 C C . LEU A 1 90 ? -5.490 -2.250 -1.783 1.00 97.75 90 LEU A C 1
ATOM 755 O O . LEU A 1 90 ? -5.372 -1.310 -2.565 1.00 97.75 90 LEU A O 1
ATOM 759 N N . ARG A 1 91 ? -6.611 -2.958 -1.694 1.00 96.62 91 ARG A N 1
ATOM 760 C CA . ARG A 1 91 ? -7.854 -2.612 -2.394 1.00 96.62 91 ARG A CA 1
ATOM 761 C C . ARG A 1 91 ? -9.027 -2.623 -1.429 1.00 96.62 91 ARG A C 1
ATOM 763 O O . ARG A 1 91 ? -8.996 -3.337 -0.428 1.00 96.62 91 ARG A O 1
ATOM 770 N N . ARG A 1 92 ? -10.055 -1.826 -1.722 1.00 95.62 92 ARG A N 1
ATOM 771 C CA . ARG A 1 92 ? -11.296 -1.796 -0.940 1.00 95.62 92 ARG A CA 1
ATOM 772 C C . ARG A 1 92 ? -12.392 -2.544 -1.683 1.00 95.62 92 ARG A C 1
ATOM 774 O O . ARG A 1 92 ? -12.756 -2.143 -2.783 1.00 95.62 92 ARG A O 1
ATOM 781 N N . GLU A 1 93 ? -12.968 -3.560 -1.053 1.00 94.81 93 GLU A N 1
ATOM 782 C CA . GLU A 1 93 ? -14.060 -4.361 -1.614 1.00 94.81 93 GLU A CA 1
ATOM 783 C C . GLU A 1 93 ? -15.135 -4.576 -0.551 1.00 94.81 93 GLU A C 1
ATOM 785 O O . GLU A 1 93 ? -14.829 -4.919 0.586 1.00 94.81 93 GLU A O 1
ATOM 790 N N . LYS A 1 94 ? -16.405 -4.330 -0.898 1.00 93.94 94 LYS A N 1
ATOM 791 C CA . LYS A 1 94 ? -17.562 -4.534 0.001 1.00 93.94 94 LYS A CA 1
ATOM 792 C C . LYS A 1 94 ? -17.383 -3.948 1.418 1.00 93.94 94 LYS A C 1
ATOM 794 O O . LYS A 1 94 ? -17.859 -4.502 2.398 1.00 93.94 94 LYS A O 1
ATOM 799 N N . GLY A 1 95 ? -16.692 -2.810 1.532 1.00 95.19 95 GLY A N 1
ATOM 800 C CA . GLY A 1 95 ? -16.465 -2.137 2.816 1.00 95.19 95 GLY A CA 1
ATOM 801 C C . GLY A 1 95 ? -15.285 -2.659 3.643 1.00 95.19 95 GLY A C 1
ATOM 802 O O . GLY A 1 95 ? -15.041 -2.098 4.707 1.00 95.19 95 GLY A O 1
ATOM 803 N N . ALA A 1 96 ? -14.524 -3.635 3.151 1.00 97.50 96 ALA A N 1
ATOM 804 C CA . ALA A 1 96 ? -13.304 -4.149 3.770 1.00 97.50 96 ALA A CA 1
ATOM 805 C C . ALA A 1 96 ? -12.067 -3.862 2.904 1.00 97.50 96 ALA A C 1
ATOM 807 O O . ALA A 1 96 ? -12.190 -3.566 1.711 1.00 97.50 96 ALA A O 1
ATOM 808 N N . TYR A 1 97 ? -10.885 -3.917 3.512 1.00 98.06 97 TYR A N 1
ATOM 809 C CA . TYR A 1 97 ? -9.603 -3.794 2.824 1.00 98.06 97 TYR A CA 1
ATOM 810 C C . TYR A 1 97 ? -8.923 -5.155 2.693 1.00 98.06 97 TYR A C 1
ATOM 812 O O . TYR A 1 97 ? -8.951 -5.962 3.618 1.00 98.06 97 TYR A O 1
ATOM 820 N N . PHE A 1 98 ? -8.286 -5.375 1.545 1.00 98.06 98 PHE A N 1
ATOM 821 C CA . PHE A 1 98 ? -7.590 -6.614 1.202 1.00 98.06 98 PHE A CA 1
ATOM 822 C C . PHE A 1 98 ? -6.221 -6.303 0.615 1.00 98.06 98 PHE A C 1
ATOM 824 O O . PHE A 1 98 ? -6.065 -5.295 -0.084 1.00 98.06 98 PHE A O 1
ATOM 831 N N . VAL A 1 99 ? -5.247 -7.182 0.850 1.00 97.75 99 VAL A N 1
ATOM 832 C CA . VAL A 1 99 ? -3.971 -7.125 0.128 1.00 97.75 99 VAL A CA 1
ATOM 833 C C . VAL A 1 99 ? -4.228 -7.477 -1.333 1.00 97.75 99 VAL A C 1
ATOM 835 O O . VAL A 1 99 ? -4.910 -8.459 -1.631 1.00 97.75 99 VAL A O 1
ATOM 838 N N . SER A 1 100 ? -3.694 -6.666 -2.244 1.00 96.75 100 SER A N 1
ATOM 839 C CA . SER A 1 100 ? -3.939 -6.802 -3.679 1.00 96.75 100 SER A CA 1
ATOM 840 C C . SER A 1 100 ? -2.700 -7.260 -4.451 1.00 96.75 100 SER A C 1
ATOM 842 O O . SER A 1 100 ? -1.562 -7.114 -4.002 1.00 96.75 100 SER A O 1
ATOM 844 N N . ARG A 1 101 ? -2.934 -7.809 -5.648 1.00 97.06 101 ARG A N 1
ATOM 845 C CA . ARG A 1 101 ? -1.902 -8.127 -6.649 1.00 97.06 101 ARG A CA 1
ATOM 846 C C . ARG A 1 101 ? -1.711 -7.010 -7.679 1.00 97.06 101 ARG A C 1
ATOM 848 O O . ARG A 1 101 ? -0.843 -7.147 -8.542 1.00 97.06 101 ARG A O 1
ATOM 855 N N . ASP A 1 102 ? -2.482 -5.928 -7.595 1.00 96.94 102 ASP A N 1
ATOM 856 C CA . ASP A 1 102 ? -2.499 -4.865 -8.609 1.00 96.94 102 ASP A CA 1
ATOM 857 C C . ASP A 1 102 ? -1.119 -4.221 -8.777 1.00 96.94 102 ASP A C 1
ATOM 859 O O . ASP A 1 102 ? -0.647 -4.076 -9.901 1.00 96.94 102 ASP A O 1
ATOM 863 N N . PHE A 1 103 ? -0.421 -3.935 -7.671 1.00 96.50 103 PHE A N 1
ATOM 864 C CA . PHE A 1 103 ? 0.940 -3.390 -7.708 1.00 96.50 103 PHE A CA 1
ATOM 865 C C . PHE A 1 103 ? 1.917 -4.282 -8.489 1.00 96.50 103 PHE A C 1
ATOM 867 O O . PHE A 1 103 ? 2.635 -3.816 -9.370 1.00 96.50 103 PHE A O 1
ATOM 874 N N . ALA A 1 104 ? 1.939 -5.581 -8.175 1.00 97.19 104 ALA A N 1
ATOM 875 C CA . ALA A 1 104 ? 2.847 -6.530 -8.814 1.00 97.19 104 ALA A CA 1
ATOM 876 C C . ALA A 1 104 ? 2.505 -6.746 -10.293 1.00 97.19 104 ALA A C 1
ATOM 878 O O . ALA A 1 104 ? 3.402 -6.928 -11.110 1.00 97.19 104 ALA A O 1
ATOM 879 N N . THR A 1 105 ? 1.213 -6.723 -10.625 1.00 97.94 105 THR A N 1
ATOM 880 C CA . THR A 1 105 ? 0.732 -6.833 -12.006 1.00 97.94 105 THR A CA 1
ATOM 881 C C . THR A 1 105 ? 1.181 -5.621 -12.809 1.00 97.94 105 THR A C 1
ATOM 883 O O . THR A 1 105 ? 1.860 -5.791 -13.811 1.00 97.94 105 THR A O 1
ATOM 886 N N . PHE A 1 106 ? 0.928 -4.408 -12.307 1.00 96.62 106 PHE A N 1
ATOM 887 C CA . PHE A 1 106 ? 1.367 -3.172 -12.952 1.00 96.62 106 PHE A CA 1
ATOM 888 C C . PHE A 1 106 ? 2.878 -3.157 -13.212 1.00 96.62 106 PHE A C 1
ATOM 890 O O . PHE A 1 106 ? 3.298 -2.871 -14.327 1.00 96.62 106 PHE A O 1
ATOM 897 N N . LEU A 1 107 ? 3.702 -3.509 -12.216 1.00 96.19 107 LEU A N 1
ATOM 898 C CA . LEU A 1 107 ? 5.155 -3.517 -12.401 1.00 96.19 107 LEU A CA 1
ATOM 899 C C . LEU A 1 107 ? 5.628 -4.539 -13.441 1.00 96.19 107 LEU A C 1
ATOM 901 O O . LEU A 1 107 ? 6.549 -4.234 -14.199 1.00 96.19 107 LEU A O 1
ATOM 905 N N . ARG A 1 108 ? 5.011 -5.726 -13.492 1.00 98.06 108 ARG A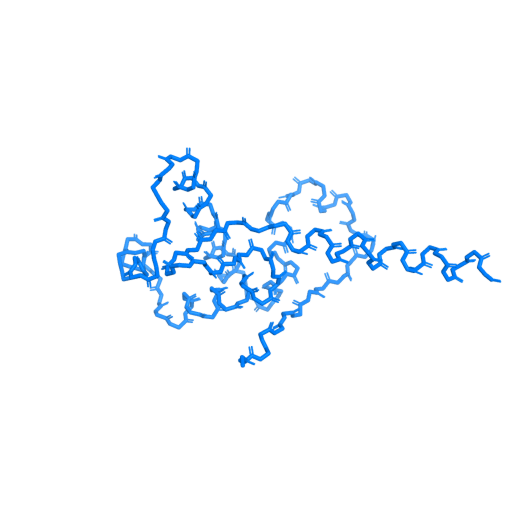 N 1
ATOM 906 C CA . ARG A 1 108 ? 5.347 -6.745 -14.493 1.00 98.06 108 ARG A CA 1
ATOM 907 C C . ARG A 1 108 ? 5.055 -6.241 -15.904 1.00 98.06 108 ARG A C 1
ATOM 909 O O . ARG A 1 108 ? 5.962 -6.232 -16.724 1.00 98.06 108 ARG A O 1
ATOM 916 N N . GLU A 1 109 ? 3.852 -5.722 -16.128 1.00 98.31 109 GLU A N 1
ATOM 917 C CA . GLU A 1 109 ? 3.447 -5.145 -17.417 1.00 98.31 109 GLU A CA 1
ATOM 918 C C . GLU A 1 109 ? 4.383 -4.002 -17.836 1.00 98.31 109 GLU A C 1
ATOM 920 O O . GLU A 1 109 ? 4.823 -3.930 -18.979 1.00 98.31 109 GLU A O 1
ATOM 925 N N . THR A 1 110 ? 4.767 -3.116 -16.904 1.00 97.12 110 THR A N 1
ATOM 926 C CA . THR A 1 110 ? 5.699 -2.022 -17.232 1.00 97.12 110 THR A CA 1
ATOM 927 C C . THR A 1 110 ? 7.093 -2.510 -17.620 1.00 97.12 110 THR A C 1
ATOM 929 O O . THR A 1 110 ? 7.738 -1.873 -18.450 1.00 97.12 110 THR A O 1
ATOM 932 N N . ALA A 1 111 ? 7.561 -3.614 -17.032 1.00 96.75 111 ALA A N 1
ATOM 933 C CA . ALA A 1 111 ? 8.836 -4.217 -17.402 1.00 96.75 111 ALA A CA 1
ATOM 934 C C . ALA A 1 111 ? 8.748 -4.870 -18.790 1.00 96.75 111 ALA A C 1
ATOM 936 O O . ALA A 1 111 ? 9.593 -4.601 -19.636 1.00 96.75 111 ALA A O 1
ATOM 937 N N . GLU A 1 112 ? 7.680 -5.628 -19.056 1.00 98.12 112 GLU A N 1
ATOM 938 C CA . GLU A 1 112 ? 7.439 -6.276 -20.353 1.00 98.12 112 GLU A CA 1
ATOM 939 C C . GLU A 1 112 ? 7.334 -5.259 -21.501 1.00 98.12 112 GLU A C 1
ATOM 941 O O . GLU A 1 112 ? 7.894 -5.473 -22.578 1.00 98.12 112 GLU A O 1
ATOM 946 N N . ILE A 1 113 ? 6.682 -4.114 -21.267 1.00 98.25 113 ILE A N 1
ATOM 947 C CA . ILE A 1 113 ? 6.612 -3.009 -22.236 1.00 98.25 113 ILE A CA 1
ATOM 948 C C . ILE A 1 113 ? 8.007 -2.453 -22.549 1.00 98.25 113 ILE A C 1
ATOM 950 O O . ILE A 1 113 ? 8.317 -2.189 -23.710 1.00 98.25 113 ILE A O 1
ATOM 954 N N . TRP A 1 114 ? 8.848 -2.265 -21.529 1.00 97.69 114 TRP A N 1
ATOM 955 C CA . TRP A 1 114 ? 10.208 -1.759 -21.717 1.00 97.69 114 TRP A CA 1
ATOM 956 C C . TRP A 1 114 ? 11.082 -2.744 -22.498 1.00 97.69 114 TRP A C 1
ATOM 958 O O . TRP A 1 114 ? 11.753 -2.343 -23.449 1.00 97.69 114 TRP A O 1
ATOM 968 N N . ASP A 1 115 ? 11.027 -4.028 -22.144 1.00 98.00 115 ASP A N 1
ATOM 969 C CA . ASP A 1 115 ? 11.779 -5.078 -22.834 1.00 98.00 115 ASP A CA 1
ATOM 970 C C . ASP A 1 115 ? 11.335 -5.208 -24.299 1.00 98.00 115 ASP A C 1
ATOM 972 O O . ASP A 1 115 ? 12.171 -5.326 -25.195 1.00 98.00 115 ASP A O 1
ATOM 976 N N . SER A 1 116 ? 10.028 -5.096 -24.557 1.00 98.00 116 SER A N 1
ATOM 977 C CA . SER A 1 116 ? 9.473 -5.096 -25.916 1.00 98.00 116 SER A CA 1
ATOM 978 C C . SER A 1 116 ? 9.963 -3.906 -26.746 1.00 98.00 116 SER A C 1
ATOM 980 O O . SER A 1 116 ? 10.260 -4.071 -27.926 1.00 98.00 116 SER A O 1
ATOM 982 N N . TRP A 1 117 ? 10.077 -2.717 -26.143 1.00 98.00 117 TRP A N 1
ATOM 983 C CA . TRP A 1 117 ? 10.591 -1.516 -26.813 1.00 98.00 117 TRP A CA 1
ATOM 984 C C . TRP A 1 117 ? 12.098 -1.586 -27.103 1.00 98.00 117 TRP A C 1
ATOM 986 O O . TRP A 1 117 ? 12.550 -1.064 -28.113 1.00 98.00 117 TRP A O 1
ATOM 996 N N . LEU A 1 118 ? 12.893 -2.238 -26.248 1.00 96.75 118 LEU A N 1
ATOM 997 C CA . LEU A 1 118 ? 14.324 -2.448 -26.514 1.00 96.75 118 LEU A CA 1
ATOM 998 C C . LEU A 1 118 ? 14.588 -3.450 -27.645 1.00 96.75 118 LEU A C 1
ATOM 1000 O O . LEU A 1 118 ? 15.654 -3.410 -28.256 1.00 96.75 118 LEU A O 1
ATOM 1004 N N . ALA A 1 119 ? 13.657 -4.377 -27.871 1.00 95.31 119 ALA A N 1
ATOM 1005 C CA . ALA A 1 119 ? 13.770 -5.412 -28.891 1.00 95.31 119 ALA A CA 1
ATOM 1006 C C . ALA A 1 119 ? 13.302 -4.963 -30.290 1.00 95.31 119 ALA A C 1
ATOM 1008 O O . ALA A 1 119 ? 13.543 -5.692 -31.255 1.00 95.31 119 ALA A O 1
ATOM 1009 N N . SER A 1 120 ? 12.623 -3.813 -30.395 1.00 87.75 120 SER A N 1
ATOM 1010 C CA . SER A 1 120 ? 12.172 -3.200 -31.656 1.00 87.75 120 SER A CA 1
ATOM 1011 C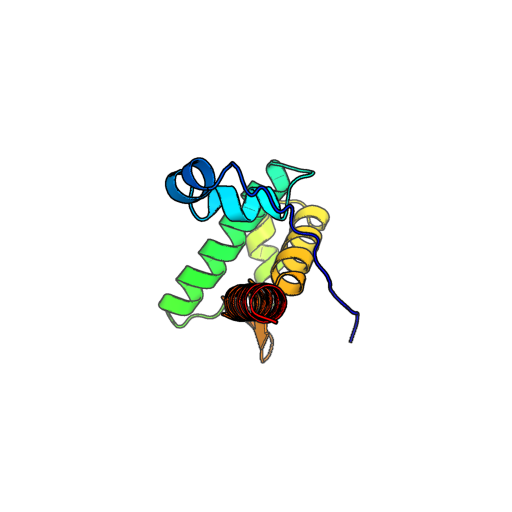 C . SER A 1 120 ? 13.223 -2.279 -32.260 1.00 87.75 120 SER A C 1
ATOM 1013 O O . SER A 1 120 ? 13.401 -2.333 -33.496 1.00 87.75 120 SER A O 1
#

Sequence (120 aa):
MTKTHTLILVRPRRTEWLKAEGIDALLQLIFYKSRDLSRVAKTLIFEVRERQRQHEPYLAKDWKSFIEENKISHSNYFSTLRRLVGAGLLRREKGAYFVSRDFATFLRETAEIWDSWLAS

Secondary structure (DS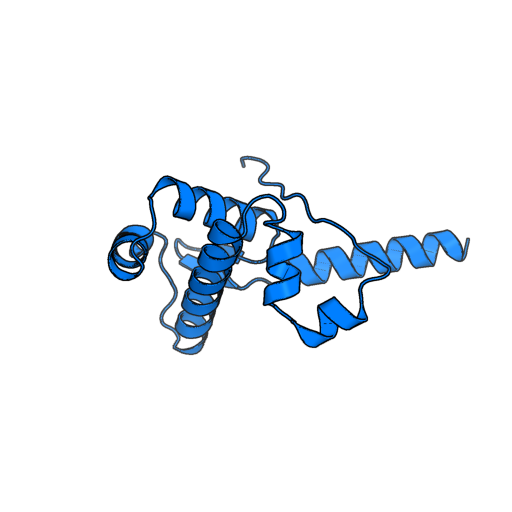SP, 8-state):
-----------GGGHHHHHHHTHHHHHHHHSTT-HHHHHHHHHHHHHHHHHHHTT--EETTTHHHHHHHTT--HHHHHHHHHHHHHTTSEEEETTEEEE-SHHHHHHHHHHHHHHHHH--

pLDDT: mean 95.0, std 7.99, range [45.03, 98.5]